Protein AF-A0A3M7RNX5-F1 (afdb_monomer_lite)

Structure (mmCIF, N/CA/C/O backbone):
data_AF-A0A3M7RNX5-F1
#
_entry.id   AF-A0A3M7RNX5-F1
#
loop_
_atom_site.group_PDB
_atom_site.id
_atom_site.type_symbol
_atom_site.label_atom_id
_atom_site.label_alt_id
_atom_site.label_comp_id
_atom_site.label_asym_id
_atom_site.label_entity_id
_atom_site.label_seq_id
_atom_site.pdbx_PDB_ins_code
_atom_site.Cartn_x
_atom_site.Cartn_y
_atom_site.Cartn_z
_atom_site.occupancy
_atom_site.B_iso_or_equiv
_atom_site.auth_seq_id
_atom_site.auth_comp_id
_atom_site.auth_asym_id
_atom_site.auth_atom_id
_atom_site.pdbx_PDB_model_num
ATOM 1 N N . ILE A 1 1 ? 8.438 -9.987 -11.327 1.00 61.66 1 ILE A N 1
ATOM 2 C CA . ILE A 1 1 ? 7.244 -9.286 -11.871 1.00 61.66 1 ILE A CA 1
ATOM 3 C C . ILE A 1 1 ? 7.633 -8.064 -12.716 1.00 61.66 1 ILE A C 1
ATOM 5 O O . ILE A 1 1 ? 6.898 -7.708 -13.624 1.00 61.66 1 ILE A O 1
ATOM 9 N N . SER A 1 2 ? 8.799 -7.464 -12.458 1.00 67.38 2 SER A N 1
ATOM 10 C CA . SER A 1 2 ? 9.216 -6.144 -12.949 1.00 67.38 2 SER A CA 1
ATOM 11 C C . SER A 1 2 ? 9.342 -5.992 -14.474 1.00 67.38 2 SER A C 1
ATOM 13 O O . SER A 1 2 ? 9.247 -4.880 -14.980 1.00 67.38 2 SER A O 1
ATOM 15 N N . ASP A 1 3 ? 9.491 -7.089 -15.222 1.00 81.19 3 ASP A N 1
ATOM 16 C CA . ASP A 1 3 ? 9.578 -7.058 -16.693 1.00 81.19 3 ASP A CA 1
ATOM 17 C C . ASP A 1 3 ? 8.209 -7.087 -17.398 1.00 81.19 3 ASP A C 1
ATOM 19 O O . ASP A 1 3 ? 8.122 -6.914 -18.619 1.00 81.19 3 ASP A O 1
ATOM 23 N N . TYR A 1 4 ? 7.122 -7.311 -16.654 1.00 84.19 4 TYR A N 1
ATOM 24 C CA . TYR A 1 4 ? 5.776 -7.360 -17.215 1.00 84.19 4 TYR A CA 1
ATOM 25 C C . TYR A 1 4 ? 5.276 -5.955 -17.574 1.00 84.19 4 TYR A C 1
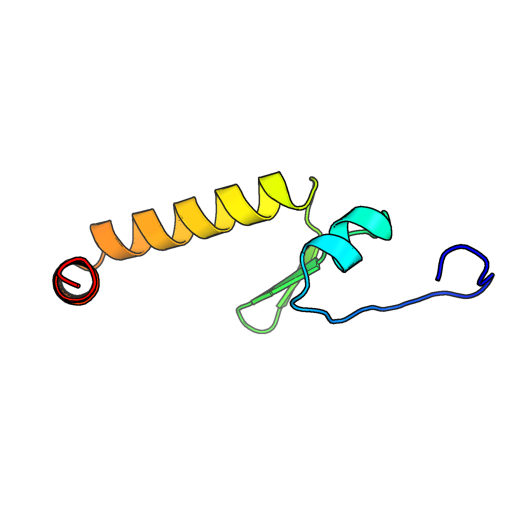ATOM 27 O O . TYR A 1 4 ? 5.374 -5.019 -16.788 1.00 84.19 4 TYR A O 1
ATOM 35 N N . LYS A 1 5 ? 4.725 -5.801 -18.783 1.00 84.81 5 LYS A N 1
ATOM 36 C CA . LYS A 1 5 ? 4.314 -4.498 -19.340 1.00 84.81 5 LYS A CA 1
ATOM 37 C C . LYS A 1 5 ? 2.845 -4.136 -19.091 1.00 84.81 5 LYS A C 1
ATOM 39 O O . LYS A 1 5 ? 2.422 -3.053 -19.484 1.00 84.81 5 LYS A O 1
ATOM 44 N N . GLY A 1 6 ? 2.057 -5.040 -18.510 1.00 87.88 6 GLY A N 1
ATOM 45 C CA . GLY A 1 6 ? 0.653 -4.790 -18.176 1.00 87.88 6 GLY A CA 1
ATOM 46 C C . GLY A 1 6 ? 0.465 -4.269 -16.749 1.00 87.88 6 GLY A C 1
ATOM 47 O O . GLY A 1 6 ? 1.414 -4.182 -15.976 1.00 87.88 6 GLY A O 1
ATOM 48 N N . GLY A 1 7 ? -0.783 -3.962 -16.386 1.00 88.31 7 GLY A N 1
ATOM 49 C CA . GLY A 1 7 ? -1.146 -3.677 -14.997 1.00 88.31 7 GLY A CA 1
ATOM 50 C C . GLY A 1 7 ? -1.082 -4.941 -14.138 1.00 88.31 7 GLY A C 1
ATOM 51 O O . GLY A 1 7 ? -1.468 -6.020 -14.594 1.00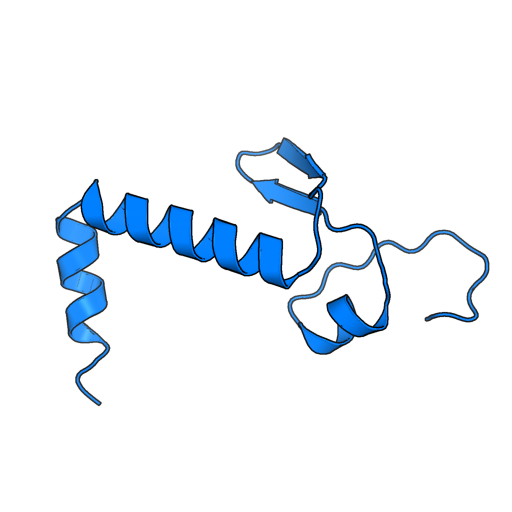 88.31 7 GLY A O 1
ATOM 52 N N . VAL A 1 8 ? -0.601 -4.804 -12.904 1.00 89.38 8 VAL A N 1
ATOM 53 C CA . VAL A 1 8 ? -0.512 -5.897 -11.930 1.00 89.38 8 VAL A CA 1
ATOM 54 C C . VAL A 1 8 ? -1.217 -5.465 -10.652 1.00 89.38 8 VAL A C 1
ATOM 56 O O . VAL A 1 8 ? -0.993 -4.363 -10.163 1.00 89.38 8 VAL A O 1
ATOM 59 N N . ILE A 1 9 ? -2.065 -6.344 -10.123 1.00 90.50 9 ILE A N 1
ATOM 60 C CA . ILE A 1 9 ? -2.629 -6.232 -8.778 1.00 90.50 9 ILE A CA 1
ATOM 61 C C . ILE A 1 9 ? -2.094 -7.424 -7.995 1.00 90.50 9 ILE A C 1
ATOM 63 O O . ILE A 1 9 ? -2.216 -8.564 -8.448 1.00 90.50 9 ILE A O 1
ATOM 67 N N . ILE A 1 10 ? -1.476 -7.156 -6.849 1.00 89.56 10 ILE A N 1
ATOM 68 C CA . ILE A 1 10 ? -0.885 -8.174 -5.984 1.00 89.56 10 ILE A CA 1
ATOM 69 C C . ILE A 1 10 ? -1.608 -8.114 -4.644 1.00 89.56 10 ILE A C 1
ATOM 71 O O . ILE A 1 10 ? -1.712 -7.050 -4.044 1.00 89.56 10 ILE A O 1
ATOM 75 N N . VAL A 1 11 ? -2.088 -9.265 -4.175 1.00 91.56 11 VAL A N 1
ATOM 76 C CA . VAL A 1 11 ? -2.548 -9.451 -2.797 1.00 91.56 11 VAL A CA 1
ATOM 77 C C . VAL A 1 11 ? -1.581 -10.433 -2.160 1.00 91.56 11 VAL A C 1
ATOM 79 O O . VAL A 1 11 ? -1.475 -11.576 -2.601 1.00 91.56 11 VAL A O 1
ATOM 82 N N . SER A 1 12 ? -0.821 -9.963 -1.178 1.00 89.50 12 SER A N 1
ATOM 83 C CA . SER A 1 12 ? 0.208 -10.752 -0.512 1.00 89.50 12 SER A CA 1
ATOM 84 C C . SER A 1 12 ? 0.285 -10.379 0.959 1.00 89.50 12 SER A C 1
ATOM 86 O O . SER A 1 12 ? 0.041 -9.234 1.326 1.00 89.50 12 SER A O 1
ATOM 88 N N . HIS A 1 13 ? 0.671 -11.351 1.780 1.00 89.19 13 HIS A N 1
ATOM 89 C CA . HIS A 1 13 ? 1.076 -11.137 3.169 1.00 89.19 13 HIS A CA 1
ATOM 90 C C . HIS A 1 13 ? 2.609 -11.164 3.339 1.00 89.19 13 HIS A C 1
ATOM 92 O O . HIS A 1 13 ? 3.104 -11.030 4.453 1.00 89.19 13 HIS A O 1
ATOM 98 N N . ASP A 1 14 ? 3.368 -11.367 2.256 1.00 89.50 14 ASP A N 1
ATOM 99 C CA . ASP A 1 14 ? 4.835 -11.405 2.269 1.00 89.50 14 ASP A CA 1
ATOM 100 C C . ASP A 1 14 ? 5.429 -9.992 2.137 1.00 89.50 14 ASP A C 1
ATOM 102 O O . ASP A 1 14 ? 5.329 -9.356 1.085 1.00 89.50 14 ASP A O 1
ATOM 106 N N . GLU A 1 15 ? 6.081 -9.528 3.204 1.00 85.94 15 GLU A N 1
ATOM 107 C CA . GLU A 1 15 ? 6.764 -8.231 3.285 1.00 85.94 15 GLU A CA 1
ATOM 108 C C . GLU A 1 15 ? 7.866 -8.057 2.229 1.00 85.94 15 GLU A C 1
ATOM 110 O O . GLU A 1 15 ? 8.005 -6.973 1.659 1.00 85.94 15 GLU A O 1
ATOM 115 N N . ARG A 1 16 ? 8.657 -9.101 1.946 1.00 88.31 16 ARG A N 1
ATOM 116 C CA . ARG A 1 16 ? 9.773 -8.997 0.992 1.00 88.31 16 ARG A CA 1
ATOM 117 C C . ARG A 1 16 ? 9.247 -8.768 -0.411 1.00 88.31 16 ARG A C 1
ATOM 119 O O . ARG A 1 16 ? 9.737 -7.883 -1.101 1.00 88.31 16 ARG A O 1
ATOM 126 N N . LEU A 1 17 ? 8.207 -9.508 -0.798 1.00 88.88 17 LEU A N 1
ATOM 127 C CA . LEU A 1 17 ? 7.564 -9.330 -2.097 1.00 88.88 17 LEU A CA 1
ATOM 128 C C . LEU A 1 17 ? 7.010 -7.910 -2.251 1.00 88.88 17 LEU A C 1
ATOM 130 O O . LEU A 1 17 ? 7.211 -7.277 -3.284 1.00 88.88 17 LEU A O 1
ATOM 134 N N . ILE A 1 18 ? 6.320 -7.404 -1.231 1.00 87.38 18 ILE A N 1
ATOM 135 C CA . ILE A 1 18 ? 5.735 -6.06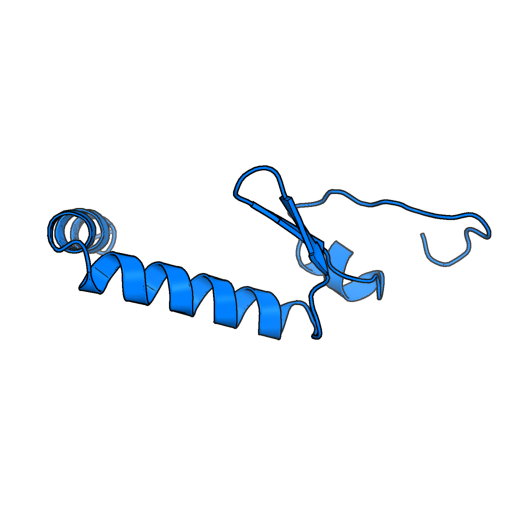0 -1.254 1.00 87.38 18 ILE A CA 1
ATOM 136 C C . ILE A 1 18 ? 6.828 -4.997 -1.426 1.00 87.38 18 ILE 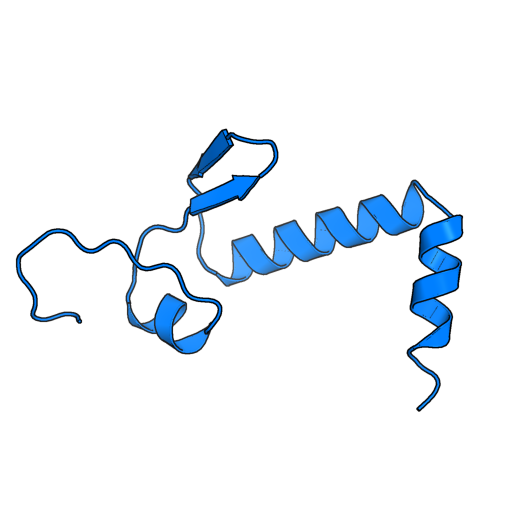A C 1
ATOM 138 O O . ILE A 1 18 ? 6.712 -4.132 -2.290 1.00 87.38 18 ILE A O 1
ATOM 142 N N . ARG A 1 19 ? 7.924 -5.106 -0.668 1.00 86.38 19 ARG A N 1
ATOM 143 C CA . ARG A 1 19 ? 9.048 -4.163 -0.746 1.00 86.38 19 ARG A CA 1
ATOM 144 C C . ARG A 1 19 ? 9.831 -4.250 -2.055 1.00 86.38 19 ARG A C 1
ATOM 146 O O . ARG A 1 19 ? 10.255 -3.229 -2.578 1.00 86.38 19 ARG A O 1
ATOM 153 N N . GLU A 1 20 ? 10.024 -5.447 -2.604 1.00 87.94 20 GLU A N 1
ATOM 154 C CA . GLU A 1 20 ? 10.774 -5.644 -3.854 1.00 87.94 20 GLU A CA 1
ATOM 155 C C . GLU A 1 20 ? 10.001 -5.202 -5.103 1.00 87.94 20 GLU A C 1
ATOM 157 O O . GLU A 1 20 ? 10.603 -4.958 -6.150 1.00 87.94 20 GLU A O 1
ATOM 162 N N . THR A 1 21 ? 8.670 -5.133 -5.025 1.00 83.69 21 THR A N 1
ATOM 163 C CA . THR A 1 21 ? 7.819 -4.840 -6.185 1.00 83.69 21 THR A CA 1
ATOM 164 C C . THR A 1 21 ? 7.532 -3.356 -6.403 1.00 83.69 21 THR A C 1
ATOM 166 O O . THR A 1 21 ? 6.939 -3.041 -7.435 1.00 83.69 21 THR A O 1
ATOM 169 N N . ASP A 1 22 ? 7.971 -2.470 -5.497 1.00 79.62 22 ASP A N 1
ATOM 170 C CA . ASP A 1 22 ? 7.812 -1.001 -5.567 1.00 79.62 22 ASP A CA 1
ATOM 171 C C . ASP A 1 22 ? 6.405 -0.586 -6.048 1.00 79.62 22 ASP A C 1
ATOM 173 O O . ASP A 1 22 ? 6.205 0.206 -6.972 1.00 79.62 22 ASP A O 1
ATOM 177 N N . CYS A 1 23 ? 5.397 -1.254 -5.482 1.00 84.00 23 CYS A N 1
ATOM 178 C CA . CYS A 1 23 ? 3.996 -1.085 -5.840 1.00 84.00 23 CYS A CA 1
ATOM 179 C C . CYS A 1 23 ? 3.321 -0.069 -4.918 1.00 84.00 23 CYS A C 1
ATOM 181 O O . CYS A 1 23 ? 3.668 0.064 -3.748 1.00 84.00 23 CYS A O 1
ATOM 183 N N . ARG A 1 24 ? 2.277 0.597 -5.426 1.00 88.56 24 ARG A N 1
ATOM 184 C CA . ARG A 1 24 ? 1.391 1.404 -4.578 1.00 88.56 24 ARG A CA 1
ATOM 185 C C . ARG A 1 24 ? 0.642 0.506 -3.603 1.00 88.56 24 ARG A C 1
ATOM 187 O O . ARG A 1 24 ? 0.048 -0.493 -4.013 1.00 88.56 24 ARG A O 1
ATOM 194 N N . LEU A 1 25 ? 0.643 0.903 -2.339 1.00 91.06 25 LEU A N 1
ATOM 195 C CA . LEU A 1 25 ? -0.002 0.180 -1.256 1.00 91.06 25 LEU A CA 1
ATOM 196 C C . LEU A 1 25 ? -1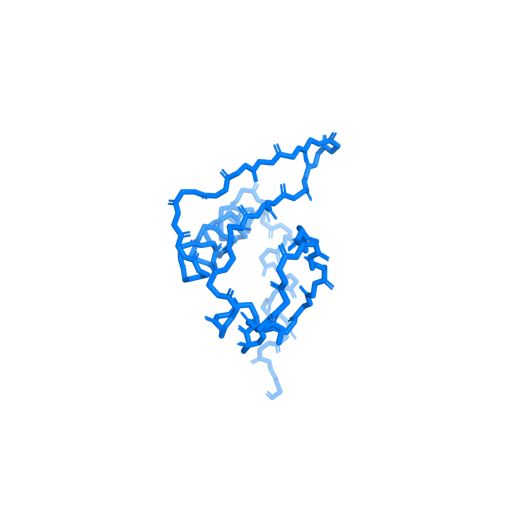.448 0.650 -1.072 1.00 91.06 25 LEU A C 1
ATOM 198 O O . LEU A 1 25 ? -1.753 1.841 -1.152 1.00 91.06 25 LEU A O 1
ATOM 202 N N . TYR A 1 26 ? -2.334 -0.307 -0.805 1.00 91.31 26 TYR A N 1
ATOM 203 C CA . TYR A 1 26 ? -3.738 -0.060 -0.492 1.00 91.31 26 TYR A CA 1
ATOM 204 C C . TYR A 1 26 ? -4.139 -0.882 0.736 1.00 91.31 26 TYR A C 1
ATOM 206 O O . TYR A 1 26 ? -3.872 -2.084 0.763 1.00 91.31 26 TYR A O 1
ATOM 214 N N . SER A 1 27 ? -4.793 -0.252 1.717 1.00 88.69 27 SER A N 1
ATOM 215 C CA . SER A 1 27 ? -5.440 -0.952 2.835 1.00 88.69 27 SER A CA 1
ATOM 216 C C . SER A 1 27 ? -6.928 -1.134 2.552 1.00 88.69 27 SER A C 1
ATOM 218 O O . SER A 1 27 ? -7.571 -0.254 1.976 1.00 88.69 27 SER A O 1
ATOM 220 N N . ILE A 1 28 ? -7.473 -2.286 2.942 1.00 90.25 28 ILE A N 1
ATOM 221 C CA . ILE A 1 28 ? -8.890 -2.618 2.785 1.00 90.25 28 ILE A CA 1
ATOM 222 C C . ILE A 1 28 ? -9.461 -2.887 4.168 1.00 90.25 28 ILE A C 1
ATOM 224 O O . ILE A 1 28 ? -9.197 -3.929 4.766 1.00 90.25 28 ILE A O 1
ATOM 228 N N . GLU A 1 29 ? -10.265 -1.954 4.659 1.00 85.25 29 GLU A N 1
ATOM 229 C CA . GLU A 1 29 ? -10.829 -1.983 6.006 1.00 85.25 29 GLU A CA 1
ATOM 230 C C . GLU A 1 29 ? -12.227 -1.365 5.984 1.00 85.25 29 GLU A C 1
ATOM 232 O O . GLU A 1 29 ? -12.520 -0.492 5.173 1.00 85.25 29 GLU A O 1
ATOM 237 N N . GLY A 1 30 ? -13.132 -1.837 6.846 1.00 87.88 30 GLY A N 1
ATOM 238 C CA . GLY A 1 30 ? -14.460 -1.223 6.974 1.00 87.88 30 GLY A CA 1
ATOM 239 C C . GLY A 1 30 ? -15.309 -1.216 5.692 1.00 87.88 30 GLY A C 1
ATOM 240 O O . GLY A 1 30 ? -16.182 -0.367 5.563 1.00 87.88 30 GLY A O 1
ATOM 241 N N . GLN A 1 31 ? -15.086 -2.165 4.773 1.00 92.44 31 GLN A N 1
ATOM 242 C CA . GLN A 1 31 ? -15.711 -2.217 3.436 1.00 92.44 31 GLN A CA 1
ATOM 243 C C . GLN A 1 31 ? -15.306 -1.069 2.491 1.00 92.44 31 GLN A C 1
ATOM 245 O O . GLN A 1 31 ? -15.986 -0.843 1.492 1.00 92.44 31 GLN A O 1
ATOM 250 N N . ASP A 1 32 ? -14.193 -0.388 2.768 1.00 92.31 32 ASP A N 1
ATOM 251 C CA . ASP A 1 32 ? -13.644 0.679 1.930 1.00 92.31 32 ASP A CA 1
ATOM 252 C C . ASP A 1 32 ? -12.167 0.406 1.575 1.00 92.31 32 ASP A C 1
ATOM 254 O O . ASP A 1 32 ? -11.529 -0.488 2.142 1.00 92.31 32 ASP A O 1
ATOM 258 N N . ILE A 1 33 ? -11.640 1.131 0.584 1.00 93.19 33 ILE A N 1
ATOM 259 C CA . ILE A 1 33 ? -10.272 0.987 0.073 1.00 93.19 33 ILE A CA 1
ATOM 260 C C . ILE A 1 33 ? -9.529 2.312 0.233 1.00 93.19 33 ILE A C 1
ATOM 262 O O . ILE A 1 33 ? -9.890 3.322 -0.372 1.00 93.19 33 ILE A O 1
ATOM 266 N N . PHE A 1 34 ? -8.422 2.281 0.967 1.00 90.38 34 PHE A N 1
ATOM 267 C CA . PHE A 1 34 ? -7.602 3.450 1.260 1.00 90.38 34 PHE A CA 1
ATOM 268 C C . PHE A 1 34 ? -6.242 3.330 0.581 1.00 90.38 34 PHE A C 1
ATOM 270 O O . PHE A 1 34 ? -5.543 2.331 0.747 1.00 90.38 34 PHE A O 1
ATOM 277 N N . ALA A 1 35 ? -5.858 4.345 -0.193 1.00 90.62 35 ALA A N 1
ATOM 278 C CA . ALA A 1 35 ? -4.499 4.449 -0.712 1.00 90.62 35 ALA A CA 1
ATOM 279 C C . ALA A 1 35 ? -3.566 4.913 0.412 1.00 90.62 35 ALA A C 1
ATOM 281 O O . ALA A 1 35 ? -3.863 5.899 1.085 1.00 90.62 35 ALA A O 1
ATOM 282 N N . LEU A 1 36 ? -2.452 4.211 0.592 1.00 88.25 36 LEU A N 1
ATOM 283 C CA . LEU A 1 36 ? -1.426 4.576 1.565 1.00 88.25 36 LEU A CA 1
ATOM 284 C C . LEU A 1 36 ? -0.458 5.582 0.926 1.00 88.25 36 LEU A C 1
ATOM 286 O O . LEU A 1 36 ? -0.005 5.376 -0.202 1.00 88.25 36 LEU A O 1
ATOM 290 N N . ASP A 1 37 ? -0.167 6.671 1.640 1.00 83.94 37 ASP A N 1
ATOM 291 C CA . ASP A 1 37 ? 0.822 7.681 1.242 1.00 83.94 37 ASP A CA 1
ATOM 292 C C . ASP A 1 37 ? 2.111 7.442 2.032 1.00 83.94 37 ASP A C 1
ATOM 294 O O . ASP A 1 37 ? 2.339 8.034 3.085 1.00 83.94 37 ASP A O 1
ATOM 298 N N . GLY A 1 38 ? 2.890 6.464 1.571 1.00 83.88 38 GLY A N 1
ATOM 299 C CA . GLY A 1 38 ? 4.060 5.963 2.284 1.00 83.88 38 GLY A CA 1
ATOM 300 C C . GLY A 1 38 ? 4.498 4.592 1.787 1.00 83.88 38 GLY A C 1
ATOM 301 O O . GLY A 1 38 ? 3.916 4.032 0.849 1.00 83.88 38 GLY A O 1
ATOM 302 N N . ASP A 1 39 ? 5.542 4.059 2.409 1.00 86.62 39 ASP A N 1
ATOM 303 C CA . ASP A 1 39 ? 6.023 2.707 2.143 1.00 86.62 39 ASP A CA 1
ATOM 304 C C . ASP A 1 39 ? 5.427 1.677 3.124 1.00 86.62 39 ASP A C 1
ATOM 306 O O . ASP A 1 39 ? 4.460 1.924 3.852 1.00 86.62 39 ASP A O 1
ATOM 310 N N . PHE A 1 40 ? 5.974 0.461 3.112 1.00 85.38 40 PHE A N 1
ATOM 311 C CA . PHE A 1 40 ? 5.519 -0.599 4.007 1.00 85.38 40 PHE A CA 1
ATOM 312 C C . PHE A 1 40 ? 5.801 -0.301 5.492 1.00 85.38 40 PHE A C 1
ATOM 314 O O . PHE A 1 40 ? 5.066 -0.781 6.356 1.00 85.38 40 PHE A O 1
ATOM 321 N N . ASP A 1 41 ? 6.844 0.471 5.806 1.00 87.12 41 ASP A N 1
ATOM 322 C CA . ASP A 1 41 ? 7.187 0.835 7.182 1.00 87.12 41 ASP A CA 1
ATOM 323 C C . ASP A 1 41 ? 6.202 1.849 7.754 1.00 87.12 41 ASP A C 1
ATOM 325 O O . ASP A 1 41 ? 5.813 1.717 8.918 1.00 87.12 41 ASP A O 1
ATOM 329 N N . ASP A 1 42 ? 5.738 2.792 6.932 1.00 87.88 42 ASP A N 1
ATOM 330 C CA . ASP A 1 42 ? 4.663 3.712 7.305 1.00 87.88 42 ASP A CA 1
ATOM 331 C C . ASP A 1 42 ? 3.377 2.937 7.629 1.00 87.88 42 ASP A C 1
ATOM 333 O O . ASP A 1 42 ? 2.831 3.073 8.726 1.00 87.88 42 ASP A O 1
ATOM 337 N N . TYR A 1 43 ? 2.969 2.013 6.747 1.00 86.25 43 TYR A N 1
ATOM 338 C CA . TYR A 1 43 ? 1.814 1.142 6.998 1.00 86.25 43 TYR A CA 1
ATOM 339 C C . TYR A 1 43 ? 1.963 0.331 8.293 1.00 86.25 43 TYR A C 1
ATOM 341 O O . TYR A 1 43 ? 1.038 0.253 9.105 1.00 86.25 43 TYR A O 1
ATOM 349 N N . ARG A 1 44 ? 3.140 -0.266 8.524 1.00 86.25 44 ARG A N 1
ATOM 350 C CA . ARG A 1 44 ? 3.415 -1.041 9.740 1.00 86.25 44 ARG A CA 1
ATOM 351 C C . ARG A 1 44 ? 3.303 -0.173 10.992 1.00 86.25 44 ARG A C 1
ATOM 353 O O . ARG A 1 44 ? 2.783 -0.633 12.009 1.00 86.25 44 ARG A O 1
ATOM 360 N N . LYS A 1 45 ? 3.824 1.052 10.944 1.00 87.38 45 LYS A N 1
ATOM 361 C CA . LYS A 1 45 ? 3.790 1.989 12.067 1.00 87.38 45 LYS A CA 1
ATOM 362 C C . LYS A 1 45 ? 2.361 2.413 12.391 1.00 87.38 45 LYS A C 1
ATOM 364 O O . LYS A 1 45 ? 1.999 2.393 13.566 1.00 87.38 45 LYS A O 1
ATOM 369 N N . ASP A 1 46 ? 1.568 2.729 11.375 1.00 85.81 46 ASP A N 1
ATOM 370 C CA . ASP A 1 46 ? 0.163 3.103 11.539 1.00 85.81 46 ASP A CA 1
ATOM 371 C C . ASP A 1 46 ? -0.648 1.942 12.121 1.00 85.81 46 ASP A C 1
ATOM 373 O O . ASP A 1 46 ? -1.357 2.118 13.110 1.00 85.81 46 ASP A O 1
ATOM 377 N N . LEU A 1 47 ? -0.444 0.723 11.610 1.00 85.12 47 LEU A N 1
ATOM 378 C CA . LEU A 1 47 ? -1.088 -0.482 12.135 1.00 85.12 47 LEU A CA 1
ATOM 379 C C . LEU A 1 47 ? -0.748 -0.726 13.616 1.00 85.12 47 LEU A C 1
ATOM 381 O O . LEU A 1 47 ? -1.628 -1.027 14.424 1.00 85.12 47 LEU A O 1
ATOM 385 N N . LEU A 1 48 ? 0.528 -0.584 13.993 1.00 85.12 48 LEU A N 1
ATOM 386 C CA . LEU A 1 48 ? 0.968 -0.719 15.386 1.00 85.12 48 LEU A CA 1
ATOM 387 C C . LEU A 1 48 ? 0.393 0.382 16.283 1.00 85.12 48 LEU A C 1
ATOM 389 O O . LEU A 1 48 ? 0.060 0.110 17.436 1.00 85.12 48 LEU A O 1
ATOM 393 N N . HIS A 1 49 ? 0.269 1.606 15.769 1.00 84.25 49 HIS A N 1
ATOM 394 C CA . HIS A 1 49 ? -0.355 2.710 16.487 1.00 84.25 49 HIS A CA 1
ATOM 395 C C . HIS A 1 49 ? -1.837 2.425 16.751 1.00 84.25 49 HIS A C 1
ATOM 397 O O . HIS A 1 49 ? -2.271 2.518 17.896 1.00 84.25 49 HIS A O 1
ATOM 403 N N . SER A 1 50 ? -2.587 1.987 15.735 1.00 80.62 50 SER A N 1
ATOM 404 C CA . SER A 1 50 ? -4.005 1.632 15.867 1.00 80.62 50 SER A CA 1
ATOM 405 C C . SER A 1 50 ? -4.236 0.492 16.861 1.00 80.62 50 SER A C 1
ATOM 407 O O . SER A 1 50 ? -5.121 0.586 17.709 1.00 80.62 50 SER A O 1
ATOM 409 N N . LEU A 1 51 ? -3.400 -0.551 16.827 1.00 78.56 51 LEU A N 1
ATOM 410 C CA . LEU A 1 51 ? -3.449 -1.644 17.805 1.00 78.56 51 LEU A CA 1
ATOM 411 C C . LEU A 1 51 ? -3.115 -1.161 19.226 1.00 78.56 51 LEU A C 1
ATOM 413 O O . LEU A 1 51 ? -3.755 -1.571 20.194 1.00 78.56 51 LEU A O 1
ATOM 417 N N . GLY A 1 52 ? -2.120 -0.280 19.363 1.00 72.94 52 GLY A N 1
ATOM 418 C CA . GLY A 1 52 ? -1.745 0.317 20.645 1.00 72.94 52 GLY A CA 1
ATOM 419 C C . GLY A 1 52 ? -2.861 1.175 21.244 1.00 72.94 52 GLY A C 1
ATOM 420 O O . GLY A 1 52 ? -3.147 1.068 22.436 1.00 72.94 52 GLY A O 1
ATOM 421 N N . GLU A 1 53 ? -3.536 1.978 20.421 1.00 65.31 53 GLU A N 1
ATOM 422 C CA . GLU A 1 53 ? -4.703 2.760 20.832 1.00 65.31 53 GLU A CA 1
ATOM 423 C C . GLU A 1 53 ? -5.889 1.869 21.223 1.00 65.31 53 GLU A C 1
ATOM 425 O O . GLU A 1 53 ? -6.564 2.152 22.214 1.00 65.31 53 GLU A O 1
ATOM 430 N N . GLU A 1 54 ? -6.131 0.767 20.509 1.00 61.00 54 GLU A N 1
ATOM 431 C CA . GLU A 1 54 ? -7.205 -0.176 20.840 1.00 61.00 54 GLU A CA 1
ATOM 432 C C . GLU A 1 54 ? -6.986 -0.848 22.206 1.00 61.00 54 GLU A C 1
ATOM 434 O O . GLU A 1 54 ? -7.924 -0.965 22.999 1.00 61.00 54 GLU A O 1
ATOM 439 N N . ILE A 1 55 ? -5.742 -1.208 22.538 1.00 59.78 55 ILE A N 1
ATOM 440 C CA . ILE A 1 55 ? -5.385 -1.776 23.849 1.00 59.78 55 ILE A CA 1
ATOM 441 C C . ILE A 1 55 ? -5.627 -0.769 24.984 1.00 59.78 55 ILE A C 1
ATOM 443 O O . ILE A 1 55 ? -6.106 -1.149 26.055 1.00 59.78 55 ILE A O 1
ATOM 447 N N . ILE A 1 56 ? -5.316 0.513 24.762 1.00 62.50 56 ILE A N 1
ATOM 448 C CA . ILE A 1 56 ? -5.520 1.578 25.757 1.00 62.50 56 ILE A CA 1
ATOM 449 C C . ILE A 1 56 ? -7.015 1.865 25.944 1.00 62.50 56 ILE A C 1
ATOM 451 O O . ILE A 1 56 ? -7.481 2.043 27.071 1.00 62.50 56 ILE A O 1
ATOM 455 N N . ASN A 1 57 ? -7.774 1.883 24.848 1.00 65.00 57 ASN A N 1
ATOM 456 C CA . ASN A 1 57 ? -9.193 2.231 24.853 1.00 65.00 57 ASN A CA 1
ATOM 457 C C . ASN A 1 57 ? -10.101 1.066 25.277 1.00 65.00 57 ASN A C 1
ATOM 459 O O . ASN A 1 57 ? -11.243 1.299 25.677 1.00 65.00 57 ASN A O 1
ATOM 463 N N . ASN A 1 58 ? -9.602 -0.174 25.242 1.00 70.06 58 ASN A N 1
ATOM 464 C CA . ASN A 1 58 ? -10.311 -1.352 25.719 1.00 70.06 58 ASN A CA 1
ATOM 465 C C . ASN A 1 58 ? -9.447 -2.177 26.697 1.00 70.06 58 ASN A C 1
ATOM 467 O O . ASN A 1 58 ? -8.738 -3.099 26.284 1.00 70.06 58 ASN A O 1
ATOM 471 N N . PRO A 1 59 ? -9.534 -1.926 28.017 1.00 63.84 59 PRO A N 1
ATOM 472 C CA . PRO A 1 59 ? -8.666 -2.567 29.008 1.00 63.84 59 PRO A CA 1
ATOM 473 C C . PRO A 1 59 ? -8.829 -4.096 29.087 1.00 63.84 59 PRO A C 1
ATOM 475 O O . PRO A 1 59 ? -7.945 -4.773 29.611 1.00 63.84 59 PRO A O 1
ATOM 478 N N . SER A 1 60 ? -9.911 -4.674 28.543 1.00 70.88 60 SER A N 1
ATOM 479 C CA . SER A 1 60 ? -10.036 -6.134 28.431 1.00 70.88 60 SER A CA 1
ATOM 480 C C . SER A 1 60 ? -9.083 -6.735 27.392 1.00 70.88 60 SER A C 1
ATOM 482 O O . SER A 1 60 ? -8.690 -7.890 27.533 1.00 70.88 60 SER A O 1
ATOM 484 N N . ALA A 1 61 ? -8.701 -5.973 26.363 1.00 62.81 61 ALA A N 1
ATOM 485 C CA . ALA A 1 61 ? -7.744 -6.401 25.345 1.00 62.81 61 ALA A CA 1
ATOM 486 C C . ALA A 1 61 ? -6.311 -6.440 25.907 1.00 62.81 61 ALA A C 1
ATOM 488 O O . ALA A 1 61 ? -5.572 -7.385 25.640 1.00 62.81 61 ALA A O 1
ATOM 489 N N . ALA A 1 62 ? -5.951 -5.491 26.781 1.00 60.44 62 ALA A N 1
ATOM 490 C CA . ALA A 1 62 ? -4.655 -5.463 27.468 1.00 60.44 62 ALA A CA 1
ATOM 491 C C . ALA A 1 62 ? -4.374 -6.743 28.281 1.00 60.44 62 ALA A C 1
ATOM 493 O O . ALA A 1 62 ? -3.250 -7.243 28.297 1.00 60.44 62 ALA A O 1
ATOM 494 N N . ALA A 1 63 ? -5.407 -7.313 28.912 1.00 60.81 63 ALA A N 1
ATOM 495 C CA . ALA A 1 63 ? -5.292 -8.552 29.679 1.00 60.81 63 ALA A CA 1
ATOM 496 C C . ALA A 1 63 ? -5.028 -9.795 28.803 1.00 60.81 63 ALA A C 1
ATOM 498 O O . ALA A 1 63 ? -4.417 -10.747 29.279 1.00 60.81 63 ALA A O 1
ATOM 499 N N . ALA A 1 64 ? -5.462 -9.796 27.537 1.00 63.31 64 ALA A N 1
ATOM 500 C CA . ALA A 1 64 ? -5.242 -10.906 26.606 1.00 63.31 64 ALA A CA 1
ATOM 501 C C . ALA A 1 64 ? -3.843 -10.885 25.965 1.00 63.31 64 ALA A C 1
ATOM 503 O O . ALA A 1 64 ? -3.312 -11.936 25.622 1.00 63.31 64 ALA A O 1
ATOM 504 N N . VAL A 1 65 ? -3.231 -9.705 25.823 1.00 61.31 65 VAL A N 1
ATOM 505 C CA . VAL A 1 65 ? -1.876 -9.557 25.262 1.00 61.31 65 VAL A CA 1
ATOM 506 C C . VAL A 1 65 ? -0.806 -9.947 26.288 1.00 61.31 65 VAL A C 1
ATOM 508 O O . VAL A 1 65 ? 0.167 -10.611 25.944 1.00 61.31 65 VAL A O 1
ATOM 511 N N . ALA A 1 66 ? -1.010 -9.619 27.569 1.00 59.81 66 ALA A N 1
ATOM 512 C CA . ALA A 1 66 ? -0.065 -9.941 28.643 1.00 59.81 66 ALA A CA 1
ATOM 513 C C . ALA A 1 66 ? 0.094 -11.452 28.923 1.00 59.81 66 ALA A C 1
ATOM 515 O O . ALA A 1 66 ? 1.067 -11.855 29.552 1.00 59.81 66 ALA A O 1
ATOM 516 N N . THR A 1 67 ? -0.835 -12.300 28.470 1.00 59.56 67 THR A N 1
ATOM 517 C CA . THR A 1 67 ? -0.768 -13.757 28.678 1.00 59.56 67 THR A CA 1
ATOM 518 C C . THR A 1 67 ? 0.029 -14.503 27.604 1.00 59.56 67 THR A C 1
ATOM 520 O O . THR A 1 67 ? 0.274 -15.692 27.784 1.00 59.56 67 THR A O 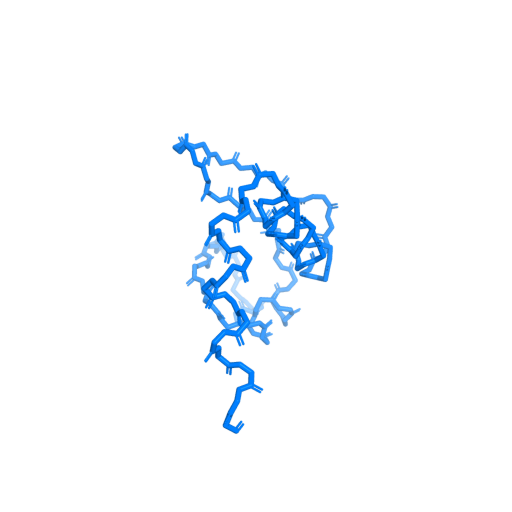1
ATOM 523 N N . HIS A 1 68 ? 0.454 -13.838 26.521 1.00 56.97 68 HIS A N 1
ATOM 524 C CA . HIS A 1 68 ? 1.285 -14.437 25.462 1.00 56.97 68 HIS A CA 1
ATOM 525 C C . HIS A 1 68 ? 2.798 -14.179 25.613 1.00 56.97 68 HIS A C 1
ATOM 527 O O . HIS A 1 68 ? 3.573 -14.795 24.893 1.00 56.97 68 HIS A O 1
ATOM 533 N N . ASP A 1 69 ? 3.235 -13.319 26.541 1.00 53.88 69 ASP A N 1
ATOM 534 C CA . ASP A 1 69 ? 4.660 -12.976 26.761 1.00 53.88 69 ASP A CA 1
ATOM 535 C C . ASP A 1 69 ? 5.338 -13.868 27.831 1.00 53.88 69 ASP A C 1
ATOM 537 O O . ASP A 1 69 ? 6.299 -13.469 28.480 1.00 53.88 69 ASP A O 1
ATOM 541 N N . SER A 1 70 ? 4.788 -15.061 28.101 1.00 47.66 70 SER A N 1
ATOM 542 C CA . SER A 1 70 ? 5.252 -15.970 29.171 1.00 47.66 70 SER A CA 1
ATOM 543 C C . SER A 1 70 ? 5.864 -17.293 28.682 1.00 47.66 70 SER A C 1
ATOM 545 O O . SER A 1 70 ? 6.001 -18.199 29.504 1.00 47.66 70 SER A O 1
ATOM 547 N N . ASP A 1 71 ? 6.250 -17.401 27.405 1.00 41.78 71 ASP A N 1
ATOM 548 C CA . ASP A 1 71 ? 6.992 -18.551 26.847 1.00 41.78 71 ASP A CA 1
ATOM 549 C C . ASP A 1 71 ? 8.348 -18.135 26.247 1.00 41.78 71 ASP A C 1
ATOM 551 O O . ASP A 1 71 ? 8.383 -17.170 25.448 1.00 41.78 71 ASP A O 1
#

Secondary structure (DSSP, 8-state):
-TT--S--------HHHHHHTTPPPEEEETTEEEE-SS-HHHHHHHHHHHHHHHHHH-HHHHHHHTTSS--

pLDDT: mean 79.17, std 12.85, range [41.78, 93.19]

Organism: Brachionus plicatilis (NCBI:txid10195)

Foldseek 3Di:
DVVDPDDDDDDDPDPVCQVVVPDFDWDQPPNDIHTDPDGPVSVVVVVVVVVVVVCVVDVVVVVVVVVVVPD

Sequence (71 aa):
ISDYKGGVIIVSHDERLIRETDCRLYSIEGQDIFALDGDFDDYRKDLLHSLGEEIINNPSAAAAVATHDSD

Radius of gyration: 16.39 Å; chains: 1; bounding box: 26×26×49 Å